Protein AF-A0A1G0J718-F1 (afdb_monomer_lite)

Secondary structure (DSSP, 8-state):
------SSEEEEEEEETTEEEEEEEEEETTTEEEEEEE-TTS-EEEEEE--SSHHHHHHHHHHHHHHH-HHHHHH-GGG-SSSSTTS---------

Structure (mmCIF, N/CA/C/O backbone):
data_AF-A0A1G0J718-F1
#
_entry.id   AF-A0A1G0J718-F1
#
loop_
_atom_site.group_PDB
_atom_site.id
_atom_site.type_symbol
_atom_site.label_atom_id
_atom_site.label_alt_id
_atom_site.label_comp_id
_atom_site.label_asym_id
_atom_site.label_entity_id
_atom_site.label_seq_id
_atom_site.pdbx_PDB_ins_code
_atom_site.Cartn_x
_atom_site.Cartn_y
_atom_site.Cartn_z
_atom_site.occupancy
_atom_site.B_iso_or_equiv
_atom_site.auth_seq_id
_atom_site.auth_comp_id
_atom_site.auth_asym_id
_atom_site.auth_atom_id
_atom_site.pdbx_PDB_model_num
ATOM 1 N N . MET A 1 1 ? 12.368 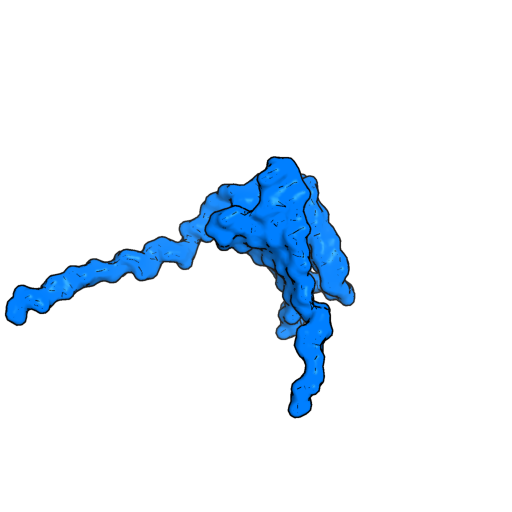23.583 -16.591 1.00 41.16 1 MET A N 1
ATOM 2 C CA . MET A 1 1 ? 11.692 22.468 -17.286 1.00 41.16 1 MET A CA 1
ATOM 3 C C . MET A 1 1 ? 10.796 21.810 -16.260 1.00 41.16 1 MET A C 1
ATOM 5 O O . MET A 1 1 ? 11.206 20.869 -15.601 1.00 41.16 1 MET A O 1
ATOM 9 N N . GLU A 1 2 ? 9.624 22.390 -16.041 1.00 54.28 2 GLU A N 1
ATOM 10 C CA . GLU A 1 2 ? 8.605 21.825 -15.159 1.00 54.28 2 GLU A CA 1
ATOM 11 C C . GLU A 1 2 ? 7.719 20.942 -16.034 1.00 54.28 2 GLU A C 1
ATOM 13 O O . GLU A 1 2 ? 7.035 21.428 -16.933 1.00 54.28 2 GLU A O 1
ATOM 18 N N . GLY A 1 3 ? 7.841 19.630 -15.852 1.00 45.09 3 GLY A N 1
ATOM 19 C CA . GLY A 1 3 ? 7.217 18.631 -16.707 1.00 45.09 3 GLY A CA 1
ATOM 20 C C . GLY A 1 3 ? 6.874 17.386 -15.906 1.00 45.09 3 GLY A C 1
ATOM 21 O O . GLY A 1 3 ? 7.628 16.426 -15.913 1.00 45.09 3 GLY A O 1
ATOM 22 N N . LEU A 1 4 ? 5.716 17.446 -15.246 1.00 45.75 4 LEU A N 1
ATOM 23 C CA . LEU A 1 4 ? 4.874 16.311 -14.871 1.00 45.75 4 LEU A CA 1
ATOM 24 C C . LEU A 1 4 ? 5.502 15.277 -13.907 1.00 45.75 4 LEU A C 1
ATOM 26 O O . LEU A 1 4 ? 5.837 14.169 -14.307 1.00 45.75 4 LEU A O 1
ATOM 30 N N . HIS A 1 5 ? 5.471 15.554 -12.596 1.00 49.25 5 HIS A N 1
ATOM 31 C CA . HIS A 1 5 ? 5.357 14.493 -11.571 1.00 49.25 5 HIS A CA 1
ATOM 32 C C . HIS A 1 5 ? 3.958 13.840 -11.623 1.00 49.25 5 HIS A C 1
ATOM 34 O O . HIS A 1 5 ? 3.284 13.696 -10.607 1.00 49.25 5 HIS A O 1
ATOM 40 N N . GLN A 1 6 ? 3.448 13.557 -12.821 1.00 49.28 6 GLN A N 1
ATOM 41 C CA . GLN A 1 6 ? 2.109 13.021 -13.000 1.00 49.28 6 GLN A CA 1
ATOM 42 C C . GLN A 1 6 ? 2.217 11.495 -13.051 1.00 49.28 6 GLN A C 1
ATOM 44 O O . GLN A 1 6 ? 2.812 10.954 -13.977 1.00 49.28 6 GLN A O 1
ATOM 49 N N . ASP A 1 7 ? 1.633 10.845 -12.038 1.00 50.91 7 ASP A N 1
ATOM 50 C CA . ASP A 1 7 ? 1.251 9.420 -12.002 1.00 50.91 7 ASP A CA 1
ATOM 51 C C . ASP A 1 7 ? 2.241 8.367 -11.441 1.00 50.91 7 ASP A C 1
ATOM 53 O O . ASP A 1 7 ? 2.040 7.174 -11.635 1.00 50.91 7 ASP A O 1
ATOM 57 N N . VAL A 1 8 ? 3.287 8.744 -10.693 1.00 62.91 8 VAL A N 1
ATOM 58 C CA . VAL A 1 8 ? 4.166 7.748 -10.016 1.00 62.91 8 VAL A CA 1
ATOM 59 C C . VAL A 1 8 ? 3.661 7.313 -8.633 1.00 62.91 8 VAL A C 1
ATOM 61 O O . VAL A 1 8 ? 4.068 6.264 -8.133 1.00 62.91 8 VAL A O 1
ATOM 64 N N . MET A 1 9 ? 2.760 8.090 -8.027 1.00 71.31 9 MET A N 1
ATOM 65 C CA . MET A 1 9 ? 2.184 7.796 -6.716 1.00 71.31 9 MET A CA 1
ATOM 66 C C . MET A 1 9 ? 0.668 7.609 -6.835 1.00 71.31 9 MET A C 1
ATOM 68 O O . MET A 1 9 ? -0.036 8.525 -7.262 1.00 71.31 9 MET A O 1
ATOM 72 N N . LEU A 1 10 ? 0.161 6.436 -6.453 1.00 84.81 10 LEU A N 1
ATOM 73 C CA . LEU A 1 10 ? -1.270 6.153 -6.356 1.00 84.81 10 LEU A CA 1
ATOM 74 C C . LEU A 1 10 ? -1.686 6.065 -4.893 1.00 84.81 10 LEU A C 1
ATOM 76 O O . LEU A 1 10 ? -1.165 5.247 -4.144 1.00 84.81 10 LEU A O 1
ATOM 80 N N . CYS A 1 11 ? -2.691 6.846 -4.509 1.00 86.69 11 CYS A N 1
ATOM 81 C CA . CYS A 1 11 ? -3.297 6.780 -3.184 1.00 86.69 11 CYS A CA 1
ATOM 82 C C . CYS A 1 11 ? -4.740 6.292 -3.304 1.00 86.69 11 CYS A C 1
ATOM 84 O O . CYS A 1 11 ? -5.497 6.792 -4.139 1.00 86.69 11 CYS A O 1
ATOM 86 N N . ARG A 1 12 ? -5.146 5.358 -2.446 1.00 88.94 12 ARG A N 1
ATOM 87 C CA . ARG A 1 12 ? -6.521 4.864 -2.399 1.00 88.94 12 ARG A CA 1
ATOM 88 C C . ARG A 1 12 ? -6.957 4.561 -0.976 1.00 88.94 12 ARG A C 1
ATOM 90 O O . ARG A 1 12 ? -6.318 3.786 -0.278 1.00 88.94 12 ARG A O 1
ATOM 97 N N . ASP A 1 13 ? -8.068 5.144 -0.558 1.00 89.00 13 ASP A N 1
ATOM 98 C CA . ASP A 1 13 ? -8.762 4.764 0.665 1.00 89.00 13 ASP A CA 1
ATOM 99 C C . ASP A 1 13 ? -9.587 3.490 0.451 1.00 89.00 13 ASP A C 1
ATOM 101 O O . ASP A 1 13 ? -10.255 3.295 -0.569 1.00 89.00 13 ASP A O 1
ATOM 105 N N . VAL A 1 14 ? -9.506 2.590 1.425 1.00 87.25 14 VAL A N 1
ATOM 106 C CA . VAL A 1 14 ? -10.229 1.324 1.437 1.00 87.25 14 VAL A CA 1
ATOM 107 C C . VAL A 1 14 ? -10.950 1.221 2.761 1.00 87.25 14 VAL A C 1
ATOM 109 O O . VAL A 1 14 ? -10.325 1.213 3.819 1.00 87.25 14 VAL A O 1
ATOM 112 N N . SER A 1 15 ? -12.277 1.138 2.688 1.00 86.31 15 SER A N 1
ATOM 113 C CA . SER A 1 15 ? -13.120 0.874 3.846 1.00 86.31 15 SER A CA 1
ATOM 114 C C . SER A 1 15 ? -13.686 -0.541 3.781 1.00 86.31 15 SER A C 1
ATOM 116 O O . SER A 1 15 ? -14.282 -0.951 2.784 1.00 86.31 15 SER A O 1
ATOM 118 N N . GLN A 1 16 ? -13.477 -1.308 4.845 1.00 84.44 16 GLN A N 1
ATOM 119 C CA . GLN A 1 16 ? -13.992 -2.662 5.001 1.00 84.44 16 GLN A CA 1
ATOM 120 C C . GLN A 1 16 ? -14.360 -2.874 6.470 1.00 84.44 16 GLN A C 1
ATOM 122 O O . GLN A 1 16 ? -13.621 -2.467 7.358 1.00 84.44 16 GLN A O 1
ATOM 127 N N . ASP A 1 17 ? -15.523 -3.471 6.732 1.00 81.88 17 ASP A N 1
ATOM 128 C CA . ASP A 1 17 ? -15.977 -3.791 8.096 1.00 81.88 17 ASP A CA 1
ATOM 129 C C . ASP A 1 17 ? -16.007 -2.579 9.063 1.00 81.88 17 ASP A C 1
ATOM 131 O O . ASP A 1 17 ? -15.711 -2.674 10.249 1.00 81.88 17 ASP A O 1
ATOM 135 N N . GLY A 1 18 ? -16.315 -1.384 8.541 1.00 84.81 18 GLY A N 1
ATOM 136 C CA . GLY A 1 18 ? -16.325 -0.135 9.321 1.00 84.81 18 GLY A CA 1
ATOM 137 C C . GLY A 1 18 ? -14.937 0.429 9.663 1.00 84.81 18 GLY A C 1
ATOM 138 O O . GLY A 1 18 ? -14.848 1.439 10.361 1.00 84.81 18 GLY A O 1
ATOM 139 N N . LYS A 1 19 ? -13.866 -0.188 9.158 1.00 85.56 19 LYS A N 1
ATOM 140 C CA . LYS A 1 19 ? -12.475 0.255 9.279 1.00 85.56 19 LYS A CA 1
ATOM 141 C C . LYS A 1 19 ? -12.035 0.879 7.967 1.00 85.56 19 LYS A C 1
ATOM 143 O O . LYS A 1 19 ? -12.393 0.378 6.904 1.00 85.56 19 LYS A O 1
ATOM 148 N N . THR A 1 20 ? -11.259 1.952 8.039 1.00 87.25 20 THR A N 1
ATOM 149 C CA . THR A 1 20 ? -10.722 2.634 6.858 1.00 87.25 20 THR A CA 1
ATOM 150 C C . THR A 1 20 ? -9.209 2.663 6.949 1.00 87.25 20 THR A C 1
ATOM 152 O O . THR A 1 20 ? -8.667 3.171 7.928 1.00 87.25 20 THR A O 1
ATOM 155 N N . VAL A 1 21 ? -8.550 2.142 5.919 1.00 89.44 21 VAL A N 1
ATOM 156 C CA . VAL A 1 21 ? -7.100 2.220 5.726 1.00 89.44 21 VAL A CA 1
ATOM 157 C C . VAL A 1 21 ? -6.802 2.988 4.443 1.00 89.44 21 VAL A C 1
ATOM 159 O O . VAL A 1 21 ? -7.617 3.014 3.516 1.00 89.44 21 VAL A O 1
ATOM 162 N N . ARG A 1 22 ? -5.640 3.629 4.373 1.00 89.62 22 ARG A N 1
ATOM 163 C CA . ARG A 1 22 ? -5.160 4.303 3.166 1.00 89.62 22 ARG A CA 1
ATOM 164 C C . ARG A 1 22 ? -4.020 3.504 2.569 1.00 89.62 22 ARG A C 1
ATOM 166 O O . ARG A 1 22 ? -3.054 3.227 3.253 1.00 89.62 22 ARG A O 1
ATOM 173 N N . ILE A 1 23 ? -4.116 3.168 1.296 1.00 90.31 23 ILE A N 1
ATOM 174 C CA . ILE A 1 23 ? -3.042 2.529 0.546 1.00 90.31 23 ILE A CA 1
ATOM 175 C C . ILE A 1 23 ? -2.331 3.610 -0.257 1.00 90.31 23 ILE A C 1
ATOM 177 O O . ILE A 1 23 ? -2.983 4.386 -0.956 1.00 90.31 23 ILE A O 1
ATOM 181 N N . GLU A 1 24 ? -1.011 3.655 -0.179 1.00 90.06 24 GLU A N 1
ATOM 182 C CA . GLU A 1 24 ? -0.151 4.493 -1.004 1.00 90.06 24 GLU A CA 1
ATOM 183 C C . GLU A 1 24 ? 0.835 3.593 -1.745 1.00 90.06 24 GLU A C 1
ATOM 185 O O . GLU A 1 24 ? 1.474 2.728 -1.157 1.00 90.06 24 GLU A O 1
ATOM 190 N N . VAL A 1 25 ? 0.923 3.768 -3.054 1.00 89.69 25 VAL A N 1
ATOM 191 C CA . VAL A 1 25 ? 1.827 3.036 -3.935 1.00 89.69 25 VAL A CA 1
ATOM 192 C C . VAL A 1 25 ? 2.728 4.061 -4.590 1.00 89.69 25 VAL A C 1
ATOM 194 O O . VAL A 1 25 ? 2.223 4.981 -5.221 1.00 89.69 25 VAL A O 1
ATOM 197 N N . GLU A 1 26 ? 4.036 3.910 -4.456 1.00 87.69 26 GLU A N 1
ATOM 198 C CA . GLU A 1 26 ? 5.040 4.841 -4.968 1.00 87.69 26 GLU A CA 1
ATOM 199 C C . GLU A 1 26 ? 6.106 4.075 -5.749 1.00 87.69 26 GLU A C 1
ATOM 201 O O . GLU A 1 26 ? 6.634 3.073 -5.275 1.00 87.69 26 GLU A O 1
ATOM 206 N N . PHE A 1 27 ? 6.448 4.529 -6.953 1.00 85.62 27 PHE A N 1
ATOM 207 C CA . PHE A 1 27 ? 7.596 3.973 -7.670 1.00 85.62 27 PHE A CA 1
ATOM 208 C C . PHE A 1 27 ? 8.906 4.534 -7.107 1.00 85.62 27 PHE A C 1
ATOM 210 O O . PHE A 1 27 ? 9.153 5.738 -7.178 1.00 85.62 27 PHE A O 1
ATOM 217 N N . SER A 1 28 ? 9.767 3.650 -6.611 1.00 82.50 28 SER A N 1
ATOM 218 C CA . SER A 1 28 ? 11.097 3.971 -6.102 1.00 82.50 28 SER A CA 1
ATOM 219 C C . SER A 1 28 ? 12.149 3.186 -6.880 1.00 82.50 28 SER A C 1
ATOM 221 O O . SER A 1 28 ? 12.447 2.028 -6.597 1.00 82.50 28 SER A O 1
ATOM 223 N N . ALA A 1 29 ? 12.702 3.809 -7.920 1.00 75.25 29 ALA A N 1
ATOM 224 C CA . ALA A 1 29 ? 13.811 3.228 -8.669 1.00 75.25 29 ALA A CA 1
ATOM 225 C C . ALA A 1 29 ? 15.126 3.338 -7.869 1.00 75.25 29 ALA A C 1
ATOM 227 O O . ALA A 1 29 ? 15.394 4.410 -7.320 1.00 75.25 29 ALA A O 1
ATOM 228 N N . PRO A 1 30 ? 15.999 2.310 -7.875 1.00 76.81 30 PRO A N 1
ATOM 229 C CA . PRO A 1 30 ? 15.939 1.068 -8.660 1.00 76.81 30 PRO A CA 1
ATOM 230 C C . PRO A 1 30 ? 15.186 -0.097 -7.989 1.00 76.81 30 PRO A C 1
ATOM 232 O O . PRO A 1 30 ? 15.033 -1.143 -8.617 1.00 76.81 30 PRO A O 1
ATOM 235 N N . ASP A 1 31 ? 14.753 0.065 -6.741 1.00 74.12 31 ASP A N 1
ATOM 236 C CA . ASP A 1 31 ? 14.271 -1.017 -5.875 1.00 74.12 31 ASP A CA 1
ATOM 237 C C . ASP A 1 31 ? 12.860 -1.538 -6.214 1.00 74.12 31 ASP A C 1
ATOM 239 O O . ASP A 1 31 ? 12.517 -2.658 -5.841 1.00 74.12 31 ASP A O 1
ATOM 243 N N . GLY A 1 32 ? 12.060 -0.785 -6.977 1.00 85.69 32 GLY A N 1
ATOM 244 C CA . GLY A 1 32 ? 10.758 -1.221 -7.484 1.00 85.69 32 GLY A CA 1
ATOM 245 C C . GLY A 1 32 ? 9.612 -0.318 -7.052 1.00 85.69 32 GLY A C 1
ATOM 246 O O . GLY A 1 32 ? 9.708 0.904 -7.128 1.00 85.69 32 GLY A O 1
ATOM 247 N N . TRP A 1 33 ? 8.496 -0.916 -6.641 1.00 89.50 33 TRP A N 1
ATOM 248 C CA . TRP A 1 33 ? 7.346 -0.186 -6.115 1.00 89.50 33 TRP A CA 1
ATOM 249 C C . TRP A 1 33 ? 7.264 -0.371 -4.605 1.00 89.50 33 TRP A C 1
ATOM 251 O O . TRP A 1 33 ? 7.327 -1.489 -4.098 1.00 89.50 33 TRP A O 1
ATOM 261 N N . ILE A 1 34 ? 7.093 0.739 -3.905 1.00 88.75 34 ILE A N 1
ATOM 262 C CA . ILE A 1 34 ? 6.841 0.808 -2.474 1.00 88.75 34 ILE A CA 1
ATOM 263 C C . ILE A 1 34 ? 5.330 0.822 -2.268 1.00 88.75 34 ILE A C 1
ATOM 265 O O . ILE A 1 34 ? 4.623 1.619 -2.884 1.00 88.75 34 ILE A O 1
ATOM 269 N N . LEU A 1 35 ? 4.840 -0.044 -1.392 1.00 90.44 35 LEU A N 1
ATOM 270 C CA . LEU A 1 35 ? 3.447 -0.115 -0.980 1.00 90.44 35 LEU A CA 1
ATOM 271 C C . LEU A 1 35 ? 3.388 0.214 0.499 1.00 90.44 35 LEU A C 1
ATOM 273 O O . LEU A 1 35 ? 4.112 -0.382 1.288 1.00 90.44 35 LEU A O 1
ATOM 277 N N . ARG A 1 36 ? 2.527 1.155 0.864 1.00 88.56 36 ARG A N 1
ATOM 278 C CA . ARG A 1 36 ? 2.289 1.592 2.236 1.00 88.56 36 ARG A CA 1
ATOM 279 C C . ARG A 1 36 ? 0.812 1.467 2.540 1.00 88.56 36 ARG A C 1
ATOM 281 O O . ARG A 1 36 ? -0.014 2.017 1.817 1.00 88.56 36 ARG A O 1
ATOM 288 N N . VAL A 1 37 ? 0.468 0.784 3.619 1.00 89.75 37 VAL A N 1
ATOM 289 C CA . VAL A 1 37 ? -0.896 0.750 4.149 1.00 89.75 37 VAL A CA 1
ATOM 290 C C . VAL A 1 37 ? -0.910 1.505 5.468 1.00 89.75 37 VAL A C 1
ATOM 292 O O . VAL A 1 37 ? -0.236 1.108 6.412 1.00 89.75 37 VAL A O 1
ATOM 295 N N . ILE A 1 38 ? -1.658 2.606 5.512 1.00 87.50 38 ILE A N 1
ATOM 296 C CA . ILE A 1 38 ? -1.802 3.484 6.668 1.00 87.50 38 ILE A CA 1
ATOM 297 C C . ILE A 1 38 ? -3.124 3.199 7.387 1.00 87.50 38 ILE A C 1
ATOM 299 O O . ILE A 1 38 ? -4.205 3.416 6.826 1.00 87.50 38 ILE A O 1
ATOM 303 N N . GLY A 1 39 ? -3.029 2.735 8.632 1.00 86.00 39 GLY A N 1
ATOM 304 C CA . GLY A 1 39 ? -4.152 2.469 9.535 1.00 86.00 39 GLY A CA 1
ATOM 305 C C . GLY A 1 39 ? -4.615 3.690 10.347 1.00 86.00 39 GLY A C 1
ATOM 306 O O . GLY A 1 39 ? -4.154 4.817 10.152 1.00 86.00 39 GLY A O 1
ATOM 307 N N . ARG A 1 40 ? -5.532 3.481 11.308 1.00 77.69 40 ARG A N 1
ATOM 308 C CA . ARG A 1 40 ? -6.175 4.565 12.090 1.00 77.69 40 ARG A CA 1
ATOM 309 C C . ARG A 1 40 ? -5.211 5.333 12.996 1.00 77.69 40 ARG A C 1
ATOM 311 O O . ARG A 1 40 ? -5.410 6.527 13.211 1.00 77.69 40 ARG A O 1
ATOM 318 N N . GLN A 1 41 ? -4.211 4.657 13.554 1.00 71.19 41 GLN A N 1
ATOM 319 C CA . GLN A 1 41 ? -3.277 5.244 14.524 1.00 71.19 41 GLN A CA 1
ATOM 320 C C . GLN A 1 41 ? -1.978 5.753 13.884 1.00 71.19 41 GLN A C 1
ATOM 322 O O . GLN A 1 41 ? -1.021 6.046 14.589 1.00 71.19 41 GLN A O 1
ATOM 327 N N . GLY A 1 42 ? -1.928 5.865 12.551 1.00 69.06 42 GLY A N 1
ATOM 328 C CA . GLY A 1 42 ? -0.677 6.154 11.846 1.00 69.06 42 GLY A CA 1
ATOM 329 C C . GLY A 1 42 ? 0.257 4.945 11.768 1.00 69.06 42 GLY A C 1
ATOM 330 O O . GLY A 1 42 ? 1.441 5.116 11.500 1.00 69.06 42 GLY A O 1
ATOM 331 N N . GLN A 1 43 ? -0.269 3.734 11.984 1.00 75.38 43 GLN A N 1
ATOM 332 C CA . GLN A 1 43 ? 0.418 2.488 11.655 1.00 75.38 43 GLN A CA 1
ATOM 333 C C . GLN A 1 43 ? 0.687 2.467 10.152 1.00 75.38 43 GLN A C 1
ATOM 335 O O . GLN A 1 43 ? -0.232 2.727 9.379 1.00 75.38 43 GLN A O 1
ATOM 340 N N . ILE A 1 44 ? 1.923 2.173 9.755 1.00 84.56 44 ILE A N 1
ATOM 341 C CA . ILE A 1 44 ? 2.328 2.091 8.352 1.00 84.56 44 ILE A CA 1
ATOM 342 C C . ILE A 1 44 ? 2.924 0.707 8.126 1.00 84.56 44 ILE A C 1
ATOM 344 O O . ILE A 1 44 ? 4.031 0.428 8.581 1.00 84.56 44 ILE A O 1
ATOM 348 N N . SER A 1 45 ? 2.200 -0.142 7.406 1.00 86.69 45 SER A N 1
ATOM 349 C CA . SER A 1 45 ? 2.750 -1.389 6.877 1.00 86.69 45 SER A CA 1
ATOM 350 C C . SER A 1 45 ? 3.356 -1.089 5.513 1.00 86.69 45 SER A C 1
ATOM 352 O O . SER A 1 45 ? 2.626 -0.789 4.569 1.00 86.69 45 SER A O 1
ATOM 354 N N . GLU A 1 46 ? 4.686 -1.111 5.427 1.00 88.62 46 GLU A N 1
ATOM 355 C CA . GLU A 1 46 ? 5.437 -0.830 4.203 1.00 88.62 46 GLU A CA 1
ATOM 356 C C . GLU A 1 46 ? 6.147 -2.084 3.693 1.00 88.62 46 GLU A C 1
ATOM 358 O O . GLU A 1 46 ? 6.804 -2.790 4.459 1.00 88.62 46 GLU A O 1
ATOM 363 N N . TRP A 1 47 ? 6.060 -2.338 2.389 1.00 88.31 47 TRP A N 1
ATOM 364 C CA . TRP A 1 47 ? 6.889 -3.336 1.720 1.00 88.31 47 TRP A CA 1
ATOM 365 C C . TRP A 1 47 ? 7.247 -2.904 0.298 1.00 88.31 47 TRP A C 1
ATOM 367 O O . TRP A 1 47 ? 6.559 -2.089 -0.321 1.00 88.31 47 TRP A O 1
ATOM 377 N N . VAL A 1 48 ? 8.352 -3.451 -0.211 1.00 88.88 48 VAL A N 1
ATOM 378 C CA . VAL A 1 48 ? 8.883 -3.152 -1.547 1.00 88.88 48 VAL A CA 1
ATOM 379 C C . VAL A 1 48 ? 8.817 -4.406 -2.399 1.00 88.88 48 VAL A C 1
ATOM 381 O O . VAL A 1 48 ? 9.329 -5.454 -2.005 1.00 88.88 48 VAL A O 1
ATOM 384 N N . GLU A 1 49 ? 8.197 -4.297 -3.570 1.00 87.75 49 GLU A N 1
ATOM 385 C CA . GLU A 1 49 ? 8.080 -5.412 -4.504 1.00 87.75 49 GLU A CA 1
ATOM 386 C C . GLU A 1 49 ? 8.142 -4.943 -5.967 1.00 87.75 49 GLU A C 1
ATOM 388 O O . GLU A 1 49 ? 7.826 -3.802 -6.326 1.00 87.75 49 GLU A O 1
ATOM 393 N N . LEU A 1 50 ? 8.620 -5.836 -6.835 1.00 87.94 50 LEU A N 1
ATOM 394 C CA . LEU A 1 50 ? 8.813 -5.565 -8.254 1.00 87.94 50 LEU A CA 1
ATOM 395 C C . LEU A 1 50 ? 7.520 -5.840 -9.022 1.00 87.94 50 LEU A C 1
ATOM 397 O O . LEU A 1 50 ? 7.233 -6.975 -9.398 1.00 87.94 50 LEU A O 1
ATOM 401 N N . PHE A 1 51 ? 6.771 -4.779 -9.309 1.00 85.12 51 PHE A N 1
ATOM 402 C CA . PHE A 1 51 ? 5.592 -4.840 -10.170 1.00 85.12 51 PHE A CA 1
ATOM 403 C C . PHE A 1 51 ? 5.838 -4.267 -11.561 1.00 85.12 51 PHE A C 1
ATOM 405 O O . PHE A 1 51 ? 6.623 -3.337 -11.760 1.00 85.12 51 PHE A O 1
ATOM 412 N N . ALA A 1 52 ? 5.089 -4.796 -12.529 1.00 83.44 52 ALA A N 1
ATOM 413 C CA . ALA A 1 52 ? 5.072 -4.287 -13.894 1.00 83.44 52 ALA A CA 1
ATOM 414 C C . ALA A 1 52 ? 4.396 -2.910 -13.998 1.00 83.44 52 ALA A C 1
ATOM 416 O O . ALA A 1 52 ? 4.665 -2.159 -14.935 1.00 83.44 52 ALA A O 1
ATOM 417 N N . SER A 1 53 ? 3.489 -2.577 -13.075 1.00 83.44 53 SER A N 1
ATOM 418 C CA . SER A 1 53 ? 2.703 -1.341 -13.099 1.00 83.44 53 SER A CA 1
ATOM 419 C C . SER A 1 53 ? 2.180 -0.970 -11.710 1.00 83.44 53 SER A C 1
ATOM 421 O O . SER A 1 53 ? 1.987 -1.832 -10.852 1.00 83.44 53 SER A O 1
ATOM 423 N N . SER A 1 54 ? 1.857 0.311 -11.520 1.00 83.88 54 SER A N 1
ATOM 424 C CA . SER A 1 54 ? 1.227 0.841 -10.300 1.00 83.88 54 SER A CA 1
ATOM 425 C C . SER A 1 54 ? -0.096 0.140 -9.960 1.00 83.88 54 SER A C 1
ATOM 427 O O . SER A 1 54 ? -0.435 -0.048 -8.793 1.00 83.88 54 SER A O 1
ATOM 429 N N . SER A 1 55 ? -0.840 -0.290 -10.984 1.00 87.00 55 SER A N 1
ATOM 430 C CA . SER A 1 55 ? -2.098 -1.032 -10.831 1.00 87.00 55 SER A CA 1
ATOM 431 C C . SER A 1 55 ? -1.898 -2.450 -10.289 1.00 87.00 55 SER A C 1
ATOM 433 O O . SER A 1 55 ? -2.703 -2.896 -9.470 1.00 87.00 55 SER A O 1
ATOM 435 N N . ASP A 1 56 ? -0.836 -3.147 -10.709 1.00 89.00 56 ASP A N 1
ATOM 436 C CA . ASP A 1 56 ? -0.473 -4.457 -10.153 1.00 89.00 56 ASP A CA 1
ATOM 437 C C . ASP A 1 56 ? -0.094 -4.319 -8.680 1.00 89.00 56 ASP A C 1
ATOM 439 O O . ASP A 1 56 ? -0.656 -5.017 -7.840 1.00 89.00 56 ASP A O 1
ATOM 443 N N . ALA A 1 57 ? 0.753 -3.338 -8.354 1.00 89.00 57 ALA A N 1
ATOM 444 C CA . ALA A 1 57 ? 1.117 -3.031 -6.974 1.00 89.00 57 ALA A CA 1
ATOM 445 C C . ALA A 1 57 ? -0.130 -2.756 -6.110 1.00 89.00 57 ALA A C 1
ATOM 447 O O . ALA A 1 57 ? -0.349 -3.398 -5.083 1.00 89.00 57 ALA A O 1
ATOM 448 N N . MET A 1 58 ? -1.025 -1.879 -6.573 1.00 89.50 58 MET A N 1
ATOM 449 C CA . MET A 1 58 ? -2.282 -1.580 -5.878 1.00 89.50 58 MET A CA 1
ATOM 450 C C . MET A 1 58 ? -3.160 -2.828 -5.687 1.00 89.50 58 MET A C 1
ATOM 452 O O . MET A 1 58 ? -3.758 -3.016 -4.629 1.00 89.50 58 MET A O 1
ATOM 456 N N . THR A 1 59 ? -3.243 -3.697 -6.697 1.00 91.12 59 THR A N 1
ATOM 457 C CA . THR A 1 59 ? -4.037 -4.935 -6.629 1.00 91.12 59 THR A CA 1
ATOM 458 C C . THR A 1 59 ? -3.463 -5.905 -5.604 1.00 91.12 59 THR A C 1
ATOM 460 O O . THR A 1 59 ? -4.227 -6.528 -4.863 1.00 91.12 59 THR A O 1
ATOM 463 N N . THR A 1 60 ? -2.140 -6.002 -5.509 1.00 90.25 60 THR A N 1
ATOM 464 C CA . THR A 1 60 ? -1.473 -6.823 -4.499 1.00 90.25 60 THR A CA 1
ATOM 465 C C . THR A 1 60 ? -1.730 -6.294 -3.092 1.00 90.25 60 THR A C 1
ATOM 467 O O . THR A 1 60 ? -2.162 -7.069 -2.243 1.00 90.25 60 THR A O 1
ATOM 470 N N . ALA A 1 61 ? -1.598 -4.983 -2.852 1.00 89.12 61 ALA A N 1
ATOM 471 C CA . ALA A 1 61 ? -1.940 -4.392 -1.551 1.00 89.12 61 ALA A CA 1
ATOM 472 C C . ALA A 1 61 ? -3.404 -4.626 -1.155 1.00 89.12 61 ALA A C 1
ATOM 474 O O . ALA A 1 61 ? -3.697 -5.013 -0.025 1.00 89.12 61 ALA A O 1
ATOM 475 N N . LEU A 1 62 ? -4.335 -4.471 -2.099 1.00 89.81 62 LEU A N 1
ATOM 476 C CA . LEU A 1 62 ? -5.748 -4.784 -1.870 1.00 89.81 62 LEU A CA 1
ATOM 477 C C . LEU A 1 62 ? -5.981 -6.269 -1.566 1.00 89.81 62 LEU A C 1
ATOM 479 O O . LEU A 1 62 ? -6.854 -6.610 -0.765 1.00 89.81 62 LEU A O 1
ATOM 483 N N . SER A 1 63 ? -5.231 -7.151 -2.227 1.00 91.25 63 SER A N 1
ATOM 484 C CA . SER A 1 63 ? -5.329 -8.597 -2.034 1.00 91.25 63 SER A CA 1
ATOM 485 C C . SER A 1 63 ? -4.780 -9.015 -0.674 1.00 91.25 63 SER A C 1
ATOM 487 O O . SER A 1 63 ? -5.417 -9.833 -0.019 1.00 91.25 63 SER A O 1
ATOM 489 N N . ALA A 1 64 ? -3.683 -8.407 -0.214 1.00 88.56 64 ALA A N 1
ATOM 490 C CA . ALA A 1 64 ? -3.129 -8.613 1.124 1.00 88.56 64 ALA A CA 1
ATOM 491 C C . ALA A 1 64 ? -4.141 -8.222 2.212 1.00 88.56 64 ALA A C 1
ATOM 493 O O . ALA A 1 64 ? -4.504 -9.056 3.035 1.00 88.56 64 ALA A O 1
ATOM 494 N N . ILE A 1 65 ? -4.728 -7.020 2.123 1.00 88.06 65 ILE A N 1
ATOM 495 C CA . ILE A 1 65 ? -5.778 -6.566 3.056 1.00 88.06 65 ILE A CA 1
ATOM 496 C C . ILE A 1 65 ? -6.976 -7.520 3.066 1.00 88.06 65 ILE A C 1
ATOM 498 O O . ILE A 1 65 ? -7.570 -7.771 4.110 1.00 88.06 65 ILE A O 1
ATOM 502 N N . ARG A 1 66 ? -7.357 -8.065 1.905 1.00 87.19 66 ARG A N 1
ATOM 503 C CA . ARG A 1 66 ? -8.465 -9.023 1.818 1.00 87.19 66 ARG A CA 1
ATOM 504 C C . ARG A 1 66 ? -8.108 -10.394 2.396 1.00 87.19 66 ARG A C 1
ATOM 506 O O . ARG A 1 66 ? -8.995 -11.054 2.926 1.00 87.19 66 ARG A O 1
ATOM 513 N N . TYR A 1 67 ? -6.871 -10.842 2.209 1.00 87.88 67 TYR A N 1
ATOM 514 C CA . TYR A 1 67 ? -6.428 -12.179 2.588 1.00 87.88 67 TYR A CA 1
ATOM 515 C C . TYR A 1 67 ? -6.078 -12.269 4.075 1.00 87.88 67 TYR A C 1
ATOM 517 O O . TYR A 1 67 ? -6.550 -13.184 4.743 1.00 87.88 67 TYR A O 1
ATOM 525 N N . GLU A 1 68 ? -5.301 -11.316 4.593 1.00 85.19 68 GLU A N 1
ATOM 526 C CA . GLU A 1 68 ? -4.919 -11.263 6.013 1.00 85.19 68 GLU A CA 1
ATOM 527 C C . GLU A 1 68 ? -6.027 -10.639 6.870 1.00 85.19 68 GLU A C 1
ATOM 529 O O . GLU A 1 68 ? -6.269 -11.057 7.999 1.00 85.19 68 GLU A O 1
ATOM 534 N N . GLY A 1 69 ? -6.787 -9.716 6.280 1.00 85.44 69 GLY A N 1
ATOM 535 C CA . GLY A 1 69 ? -7.871 -8.995 6.930 1.00 85.44 69 GLY A CA 1
ATOM 536 C C . GLY A 1 69 ? -7.470 -7.562 7.261 1.00 85.44 69 GLY A C 1
ATOM 537 O O . GLY A 1 69 ? -6.366 -7.285 7.716 1.00 85.44 69 GLY A O 1
ATOM 538 N N . ILE A 1 70 ? -8.402 -6.624 7.070 1.00 84.62 70 ILE A N 1
ATOM 539 C CA . ILE A 1 70 ? -8.167 -5.200 7.355 1.00 84.62 70 ILE A CA 1
ATOM 540 C C . ILE A 1 70 ? -7.803 -4.929 8.823 1.00 84.62 70 ILE A C 1
ATOM 542 O O . ILE A 1 70 ? -7.201 -3.904 9.100 1.00 84.62 70 ILE A O 1
ATOM 546 N N . ASP A 1 71 ? -8.160 -5.821 9.752 1.00 83.44 71 ASP A N 1
ATOM 547 C CA . ASP A 1 71 ? -7.825 -5.697 11.176 1.00 83.44 71 ASP A CA 1
ATOM 548 C C . ASP A 1 71 ? -6.311 -5.655 11.420 1.00 83.44 71 ASP A C 1
ATOM 550 O O . ASP A 1 71 ? -5.844 -4.784 12.149 1.00 83.44 71 ASP A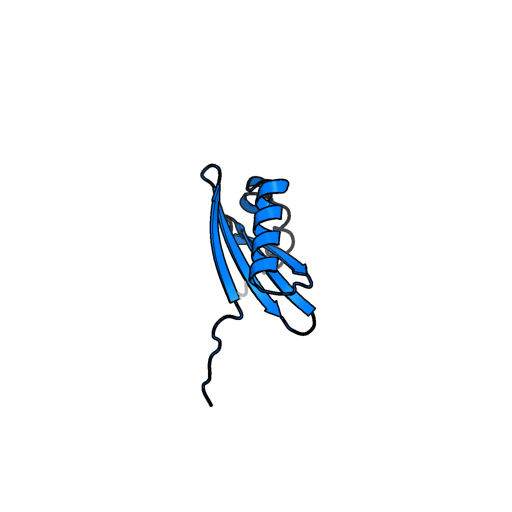 O 1
ATOM 554 N N . ASP A 1 72 ? -5.564 -6.504 10.711 1.00 83.12 72 ASP A N 1
ATOM 555 C CA . ASP A 1 72 ? -4.103 -6.616 10.802 1.00 83.12 72 ASP A CA 1
ATOM 556 C C . ASP A 1 72 ? -3.406 -5.305 10.387 1.00 83.12 72 ASP A C 1
ATOM 558 O O . ASP A 1 72 ? -2.454 -4.833 11.000 1.00 83.12 72 ASP A O 1
ATOM 562 N N . PHE A 1 73 ? -3.972 -4.609 9.400 1.00 80.88 73 PHE A N 1
ATOM 563 C CA . PHE A 1 73 ? -3.461 -3.317 8.932 1.00 80.88 73 PHE A CA 1
ATOM 564 C C . PHE A 1 73 ? -4.061 -2.104 9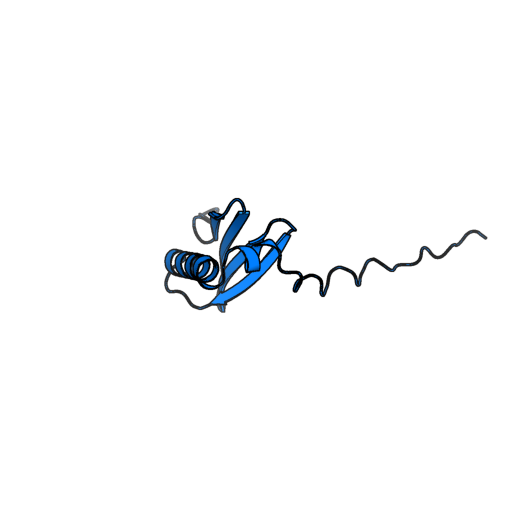.659 1.00 80.88 73 PHE A C 1
ATOM 566 O O . PHE A 1 73 ? -3.663 -0.966 9.398 1.00 80.88 73 PHE A O 1
ATOM 573 N N . TYR A 1 74 ? -5.078 -2.311 10.497 1.00 79.12 74 TYR A N 1
ATOM 574 C CA . TYR A 1 74 ? -5.835 -1.234 11.131 1.00 79.12 74 TYR A CA 1
ATOM 575 C C . TYR A 1 74 ? -5.465 -1.021 12.600 1.00 79.12 74 TYR A C 1
ATOM 577 O O . TYR A 1 74 ? -5.516 0.132 13.046 1.00 79.12 74 TYR A O 1
ATOM 585 N N . ASP A 1 75 ? -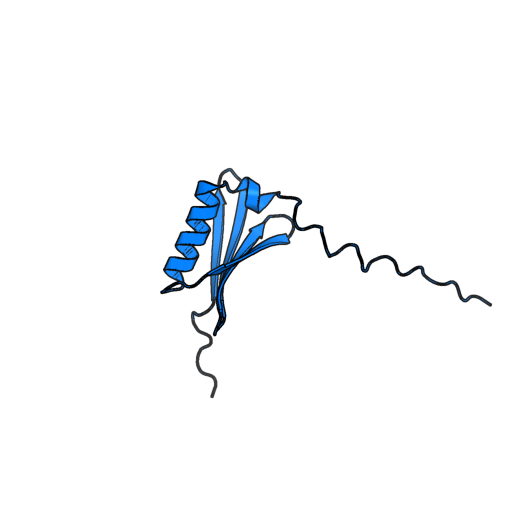5.135 -2.094 13.330 1.00 70.19 75 ASP A N 1
ATOM 586 C CA . ASP A 1 75 ? -4.904 -2.071 14.783 1.00 70.19 75 ASP A CA 1
ATOM 587 C C . ASP A 1 75 ? -3.599 -2.748 15.236 1.00 70.19 75 ASP A C 1
ATOM 589 O O . ASP A 1 75 ? -3.336 -2.792 16.437 1.00 70.19 75 ASP A O 1
ATOM 593 N N . ASP A 1 76 ? -2.772 -3.282 14.332 1.00 54.59 76 ASP A N 1
ATOM 594 C CA . ASP A 1 76 ? -1.653 -4.113 14.771 1.00 54.59 76 ASP A CA 1
ATOM 595 C C . ASP A 1 76 ? -0.569 -3.297 15.529 1.00 54.59 76 ASP A C 1
ATOM 597 O O . ASP A 1 76 ? -0.019 -2.308 15.021 1.00 54.59 76 ASP A O 1
ATOM 601 N N . PRO A 1 77 ? -0.250 -3.687 16.782 1.00 49.69 77 PRO A N 1
ATOM 602 C CA . PRO A 1 77 ? 0.665 -2.959 17.655 1.00 49.69 77 PRO A CA 1
ATOM 603 C C . PRO A 1 77 ? 2.152 -3.181 17.325 1.00 49.69 77 PRO A C 1
ATOM 605 O O . PRO A 1 77 ? 3.010 -2.676 18.056 1.00 49.69 77 PRO A O 1
ATOM 608 N N . VAL A 1 78 ? 2.509 -3.923 16.268 1.00 47.88 78 VAL A N 1
ATOM 609 C CA . VAL A 1 78 ? 3.908 -4.313 16.010 1.00 47.88 78 VAL A CA 1
ATOM 610 C C . VAL A 1 78 ? 4.781 -3.122 15.592 1.00 47.88 78 VAL A C 1
ATOM 612 O O . VAL A 1 78 ? 5.997 -3.153 15.790 1.00 47.88 78 VAL A O 1
ATOM 615 N N . PHE A 1 79 ? 4.202 -2.000 15.150 1.00 44.97 79 PHE A N 1
ATOM 616 C CA . PHE A 1 79 ? 4.971 -0.807 14.760 1.00 44.97 79 PHE A CA 1
ATOM 617 C C . PHE A 1 79 ? 5.076 0.303 15.819 1.00 44.97 79 PHE A C 1
ATOM 619 O O . PHE A 1 79 ? 5.302 1.463 15.487 1.00 44.97 79 PHE A O 1
ATOM 626 N N . HIS A 1 80 ? 5.050 -0.048 17.108 1.00 48.16 80 HIS A N 1
ATOM 627 C CA . HIS A 1 80 ? 5.516 0.832 18.195 1.00 48.16 80 HIS A CA 1
ATOM 628 C C . HIS A 1 80 ? 6.947 0.517 18.675 1.00 48.16 80 HIS A C 1
ATOM 630 O O . HIS A 1 80 ? 7.288 0.722 19.837 1.00 48.16 80 HIS A O 1
ATOM 636 N N . CYS A 1 81 ? 7.831 0.051 17.788 1.00 41.03 81 CYS A N 1
ATOM 637 C CA . CYS A 1 81 ? 9.199 -0.303 18.188 1.00 41.03 81 CYS A CA 1
ATOM 638 C C . CYS A 1 81 ? 10.249 0.816 18.051 1.00 41.03 81 CYS A C 1
ATOM 640 O O . CYS A 1 81 ? 11.395 0.580 18.428 1.00 41.03 81 CYS A O 1
ATOM 642 N N . LEU A 1 82 ? 9.940 2.015 17.529 1.00 43.88 82 LEU A N 1
ATOM 643 C CA . LEU A 1 82 ? 10.990 3.044 17.379 1.00 43.88 82 LEU A CA 1
ATOM 644 C C . LEU A 1 82 ? 10.530 4.513 17.392 1.00 43.88 82 LEU A C 1
ATOM 646 O O . LEU A 1 82 ? 11.139 5.350 16.730 1.00 43.88 82 LEU A O 1
ATOM 650 N N . GLN A 1 83 ? 9.491 4.861 18.154 1.00 46.22 83 GLN A N 1
ATOM 651 C CA . GLN A 1 83 ? 9.167 6.278 18.412 1.00 46.22 83 GLN A CA 1
ATOM 652 C C . GLN A 1 83 ? 9.173 6.687 19.888 1.00 46.22 83 GLN A C 1
ATOM 654 O O . GLN A 1 83 ? 9.139 7.880 20.171 1.00 46.22 83 GLN A O 1
ATOM 659 N N . ASP A 1 84 ? 9.351 5.744 20.818 1.00 42.31 84 ASP A N 1
ATOM 660 C CA . ASP A 1 84 ? 9.452 6.062 22.251 1.00 42.31 84 ASP A CA 1
ATOM 661 C C . ASP A 1 84 ? 10.898 6.323 22.727 1.00 42.31 84 ASP A C 1
ATOM 663 O O . ASP A 1 84 ? 11.127 6.909 23.779 1.00 42.31 84 ASP A O 1
ATOM 667 N N . ALA A 1 85 ? 11.917 5.972 21.931 1.00 45.97 85 ALA A N 1
ATOM 668 C CA . ALA A 1 85 ? 13.325 6.095 22.337 1.00 45.97 85 ALA A CA 1
ATOM 669 C C . ALA A 1 85 ? 13.923 7.518 22.223 1.00 45.97 85 ALA A C 1
ATOM 671 O O . ALA A 1 85 ? 15.134 7.679 22.359 1.00 45.97 85 ALA A O 1
ATOM 672 N N . LEU A 1 86 ? 13.114 8.553 21.964 1.00 51.34 86 LEU A N 1
ATOM 673 C CA . LEU A 1 86 ? 13.582 9.949 21.885 1.00 51.34 86 LEU A CA 1
ATOM 674 C C . LEU A 1 86 ? 12.838 10.917 22.819 1.00 51.34 86 LEU A C 1
ATOM 676 O O . LEU A 1 86 ? 13.112 12.116 22.781 1.00 51.34 86 LEU A O 1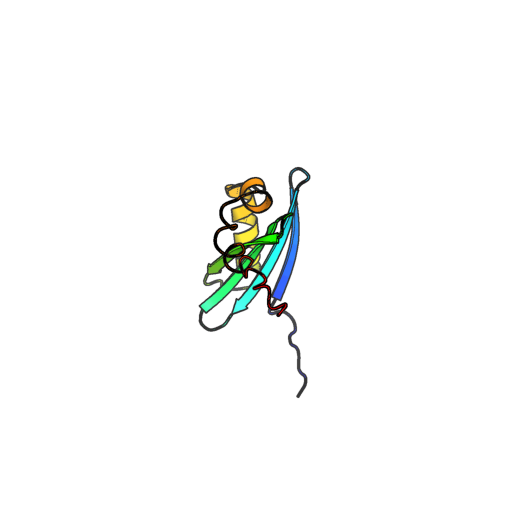
ATOM 680 N N . ALA A 1 87 ? 11.945 10.426 23.686 1.00 50.78 87 ALA A N 1
ATOM 681 C CA . ALA A 1 87 ? 11.215 11.269 24.637 1.00 50.78 87 ALA A CA 1
ATOM 682 C C . ALA A 1 87 ? 11.821 11.315 26.056 1.00 50.78 87 ALA A C 1
ATOM 684 O O . ALA A 1 87 ? 11.292 12.033 26.901 1.00 50.78 87 ALA A O 1
ATOM 685 N N . ASP A 1 88 ? 12.941 10.631 26.324 1.00 47.53 88 ASP A N 1
ATOM 686 C CA . ASP A 1 88 ? 13.684 10.792 27.583 1.00 47.53 88 ASP A CA 1
ATOM 687 C C . ASP A 1 88 ? 14.900 11.705 27.368 1.00 47.53 88 ASP A C 1
ATOM 689 O O . ASP A 1 88 ? 16.032 11.280 27.154 1.00 47.53 88 ASP A O 1
ATOM 693 N N . SER A 1 89 ? 14.647 13.013 27.357 1.00 43.59 89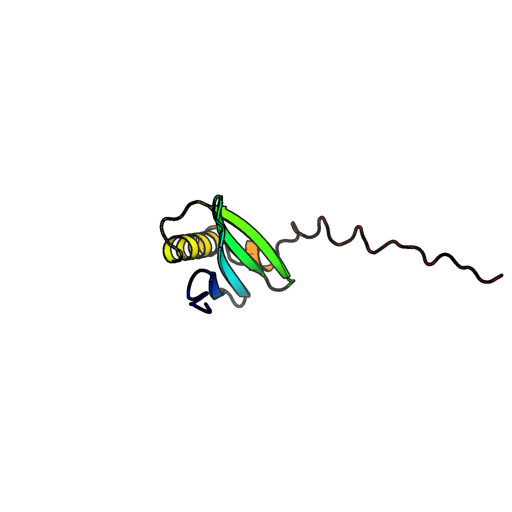 SER A N 1
ATOM 694 C CA . SER A 1 89 ? 15.660 13.986 27.762 1.00 43.59 89 SER A CA 1
ATOM 695 C C . SER A 1 89 ? 15.218 14.553 29.106 1.00 43.59 89 SER A C 1
ATOM 697 O O . SER A 1 89 ? 14.285 15.363 29.134 1.00 43.59 89 SER A O 1
ATOM 699 N N . PRO A 1 90 ? 15.833 14.147 30.232 1.00 50.94 90 PRO A N 1
ATOM 700 C CA . PRO A 1 90 ? 15.561 14.782 31.506 1.00 50.94 90 PRO A CA 1
ATOM 701 C C . PRO A 1 90 ? 15.952 16.255 31.387 1.00 50.94 90 PRO A C 1
ATOM 703 O O . PRO A 1 90 ? 17.063 16.598 30.980 1.00 50.94 90 PRO A O 1
ATOM 706 N N . GLN A 1 91 ? 15.012 17.139 31.714 1.00 55.00 91 GLN A N 1
ATOM 707 C CA . GLN A 1 91 ? 15.293 18.556 31.887 1.00 55.00 91 GLN A CA 1
ATOM 708 C C . GLN A 1 91 ? 16.270 18.700 33.058 1.00 55.00 91 GLN A C 1
ATOM 710 O O . GLN A 1 91 ? 15.868 18.758 34.222 1.00 55.00 91 GLN A O 1
ATOM 715 N N . GLU A 1 92 ? 17.563 18.726 32.745 1.00 49.50 92 GLU A N 1
ATOM 716 C CA . GLU A 1 92 ? 18.617 19.055 33.692 1.00 49.50 92 GLU A CA 1
ATOM 717 C C . GLU A 1 92 ? 18.375 20.486 34.177 1.00 49.50 92 GLU A C 1
ATOM 719 O O . GLU A 1 92 ? 18.584 21.485 33.483 1.00 49.50 92 GLU A O 1
ATOM 724 N N . ARG A 1 93 ? 17.865 20.555 35.406 1.00 55.88 93 ARG A N 1
ATOM 725 C CA . ARG A 1 93 ? 17.828 21.740 36.248 1.00 55.88 93 ARG A CA 1
ATOM 726 C C . ARG A 1 93 ? 19.212 22.387 36.264 1.00 55.88 93 ARG A C 1
ATOM 728 O O . ARG A 1 93 ? 20.104 21.897 36.941 1.00 55.88 93 ARG A O 1
ATOM 735 N N . HIS A 1 94 ? 19.344 23.556 35.652 1.00 48.38 94 HIS A N 1
ATOM 736 C CA . HIS A 1 94 ? 20.347 24.534 36.063 1.00 48.38 94 HIS A CA 1
ATOM 737 C C . HIS A 1 94 ? 19.647 25.824 36.495 1.00 48.38 94 HIS A C 1
ATOM 739 O O . HIS A 1 94 ? 19.532 26.800 35.763 1.00 48.38 94 HIS A O 1
ATOM 745 N N . SER A 1 95 ? 19.143 25.788 37.729 1.00 55.19 95 SER A N 1
ATOM 746 C CA . SER A 1 95 ? 19.097 26.960 38.599 1.00 55.19 95 SER A CA 1
ATOM 747 C C . SER A 1 95 ? 20.214 26.805 39.622 1.00 55.19 95 SER A C 1
ATOM 749 O O . SER A 1 95 ? 20.044 26.073 40.596 1.00 55.19 95 SER A O 1
ATOM 751 N N . HIS A 1 96 ? 21.341 27.468 39.378 1.00 48.62 96 HIS A N 1
ATOM 752 C CA . HIS A 1 96 ? 22.153 28.100 40.413 1.00 48.62 96 HIS A CA 1
ATOM 753 C C . HIS A 1 96 ? 23.058 29.147 39.769 1.00 48.62 96 HIS A C 1
ATOM 755 O O . HIS A 1 96 ? 23.779 28.771 38.817 1.00 48.62 96 HIS A O 1
#

Sequence (96 aa):
MEGLHQDVMLCRDVSQDGKTVRIEVEFSAPDGWILRVIGRQGQISEWVELFASSSDAMTTALSAIRYEGIDDFYDDPVFHCLQDALADSPQERHSH

Radius of gyration: 18.3 Å; chains: 1; bounding box: 38×40×58 Å

pLDDT: mean 74.24, std 17.43, range [41.03, 91.25]

Foldseek 3Di:
DDDDPDDQKDWDWDDDPNFIWIWIWGADPPQAIWIWIQADVRQTDIDTDHDPDSVVVVVVVVVCCVPVHVCCSHPPPPPPPPDPVPPPDPPPDPDD

=== Feature glossary ===
The record interleaves many kinds of information about one protein. Here is each kind framed as the question it answers.

Q: Are the domains correctly placed relative to each other?
A: Predicted aligned error is AlphaFold's pairwise confidence. Unlike pLDDT (per-residue), PAE is per-residue-pair and captures whether two parts of the structure are correctly placed relative to each other. Units are ångströms of expected positional error.

Q: Which residues are in helices, strands, or loops?
A: Eight-state secondary structure (DSSP): H is the canonical α-helix, G the tighter 3₁₀-helix, I the wider π-helix; E/B are β-structure, T and S are turns and bends, and '-' is everything else. DSSP derives these from the pattern of main-chain N–H···O=C hydrogen bonds, not from the sequence.

Q: What if only a Cα trace is available?
A: P-SEA three-state annotation labels each residue as helix, strand, or coil based purely on the geometry of the Cα trace. It serves as a fallback when the full backbone (and thus DSSP) is unavailable.

Q: What are the backbone torsion angles?
A: φ (phi) and ψ (psi) are the two rotatable backbone dihedrals per residue: φ is the C(i-1)–N–Cα–C torsion, ψ is the N–Cα–C–N(i+1) torsion, both in degrees on (−180°, 180°]. α-helical residues cluster near (−60°, −45°); β-strand residues near (−120°, +130°). A Ramachandran plot is simply a scatter of (φ, ψ) for every residue.

Q: What known structures does this most resemble?
A: Structural nearest neighbors (via Foldseek easy-search vs the PDB). Reported per hit: target PDB id, E-value, and alignment TM-score. A TM-score above ~0.5 is the conventional threshold for 'same fold'.

Q: What family and function is it annotated with?
A: Database cross-references. InterPro integrates a dozen domain/family signature databases into unified entries with residue-range hits. GO terms attach function/process/location labels with evidence codes. CATH codes position the fold in a four-level structural taxonomy. Organism is the NCBI-taxonomy species name.

Q: Which residues are buried vs exposed?
A: Solvent accessibility: the surface area of each residue that a 1.4 Å water probe can touch, in Å². When only backbone atoms are present the absolute values are lower than full-atom SASA (side chains contribute most of the area) and are flagged as backbone-only.

Q: What do the diagnostic plots show?
A: Three diagnostic plots accompany the record. The Cα contact map visualizes the tertiary structure as a 2D adjacency matrix (8 Å cutoff, sequence-local contacts suppressed). The Ramachandran plot shows the distribution of backbone (φ, ψ) torsions, with points in the α and β basins reflecting secondary structure content. The PAE plot shows AlphaFold's inter-residue confidence as a color matrix.

Q: What is the amino-acid chain?
A: The amino-acid sequence is the protein's primary structure: the linear order of residues from the N-terminus to the C-terminus, written in one-letter code. Everything else here — the 3D coordinates, the secondary structure, the domain annotations — is ultimately a consequence of this string.

Q: What do the rendered images show?
A: The six renders are orthographic views along the three Cartesian axes in both directions. Representation (cartoon, sticks, or surface) and color scheme (sequence-rainbow or by-chain) vary across proteins so the training set covers all the common visualization conventions.

Q: Where is each backbone atom in 3D?
A: The mmCIF table is the protein's shape written out atom by atom. For each backbone N, Cα, C, and carbonyl O, it records an (x, y, z) coordinate triple in Å plus the residue type, chain letter, and residue number.

Q: How mobile is each atom in the crystal?
A: For experimental (PDB) structures, the B-factor (temperature factor) quantifies the positional spread of each atom in the crystal — a combination of thermal vibration and static disorder — in units of Å². High B-factors mark flexible loops or poorly resolved regions; low B-factors mark the rigid, well-ordered core.

Q: How big and how compact is the whole molecule?
A: Three whole-structure scalars: the radius of gyration (RMS distance of Cα from centroid, in Å), the count of Cα–Cα contacts (pairs closer than 8 Å and separated by more than four residues in sequence — i.e. tertiary, not local, contacts), and the bounding-box dimensions. Together they distinguish compact globular folds from extended fibres or disordered chains.

Q: What does the local fold look like, residue by residue?
A: A 3Di character summarizes, for each residue, the relative orientation of the Cα frame of its nearest spatial neighbor. Because it encodes fold topology rather than chemistry, 3Di alignments detect remote structural similarity that sequence alignment misses.

Q: How confident is the AlphaFold model at each residue?
A: For AlphaFold models, the B-factor field carries pLDDT — the model's own estimate of local accuracy on a 0–100 scale. Regions with pLDDT<50 should be treated as essentially unmodeled; they often correspond to intrinsically disordered segments.